Protein AF-A0A6G2D7X8-F1 (afdb_monomer)

Sequence (76 aa):
SPAGDVYGGQGKIGDGTLIRFYDPGHLLLPGMKDFLLTTAEEAGIKYQYYCGKGGTDAGAAHLKNGGDPSTTIGVC

Solvent-accessible surface area (backbone atoms only — not comparable to full-atom values): 4499 Å² total; per-residue (Å²): 92,64,75,80,64,51,85,87,82,57,74,49,69,89,56,38,37,31,44,41,51,37,30,88,54,37,72,48,46,69,69,60,50,52,52,53,51,52,52,27,60,78,68,71,49,54,61,36,70,34,79,51,90,40,92,50,70,29,38,60,42,34,71,36,98,88,54,38,92,53,64,50,79,39,67,96

Radius of gyration: 12.36 Å; Cα contacts (8 Å, |Δi|>4): 125; chains: 1; bounding box: 35×18×30 Å

Secondary structure (DSSP, 8-state):
-HHHH-SSSS--TTS-EEEEEEETTEE--HHHHHHHHHHHHHTT--EEEEE--S--HHHHHTTSTTT----EEE--

pLDDT: mean 88.18, std 11.17, range [54.38, 98.25]

Foldseek 3Di:
DCVVFDDPDFDDAPQFKEWECDEPLDHADPVNVVVVVVVCVVVVTGYGYDYGHDPDPRSVQLPPPVGDRDTDIGHD

InterPro domains:
  IPR008007 Peptidase M42 [PF05343] (7-76)
  IPR051464 Peptidase M42 aminopeptidase [PTHR32481] (9-76)

Structure (mmCIF, N/CA/C/O backbone):
data_AF-A0A6G2D7X8-F1
#
_entry.id   AF-A0A6G2D7X8-F1
#
loop_
_atom_site.group_PDB
_atom_site.id
_atom_site.type_symbol
_atom_site.label_atom_id
_atom_site.label_alt_id
_atom_site.label_comp_id
_atom_site.label_asym_id
_atom_site.label_entity_id
_atom_site.label_seq_id
_atom_site.pdbx_PDB_ins_code
_atom_site.Cartn_x
_atom_site.Cartn_y
_atom_site.Cartn_z
_atom_site.occupancy
_atom_site.B_iso_or_equiv
_atom_site.auth_seq_id
_atom_site.auth_comp_id
_atom_site.auth_asym_id
_atom_site.auth_atom_id
_atom_site.pdbx_PDB_model_num
ATOM 1 N N . SER A 1 1 ? -0.018 5.872 -9.276 1.00 60.38 1 SER A N 1
ATOM 2 C CA . SER A 1 1 ? -0.379 6.010 -7.841 1.00 60.38 1 SER A CA 1
ATOM 3 C C . SER A 1 1 ? -1.778 5.448 -7.662 1.00 60.38 1 SER A C 1
ATOM 5 O O . SER A 1 1 ? -2.500 5.431 -8.648 1.00 60.38 1 SER A O 1
ATOM 7 N N . PRO A 1 2 ? -2.207 4.986 -6.474 1.00 61.38 2 PRO A N 1
ATOM 8 C CA . PRO A 1 2 ? -3.518 4.342 -6.334 1.00 61.38 2 PRO A CA 1
ATOM 9 C C . PRO A 1 2 ? -4.682 5.146 -6.939 1.00 61.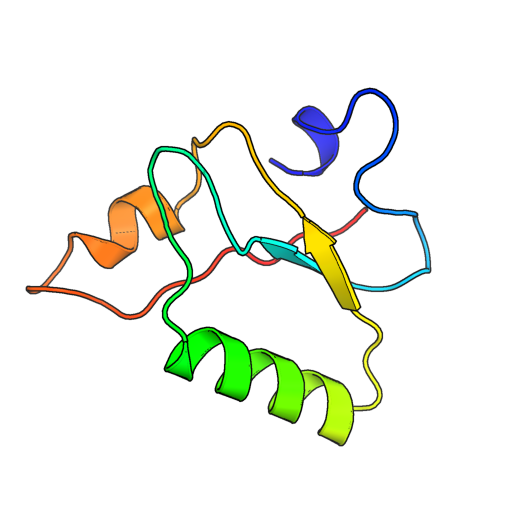38 2 PRO A C 1
ATOM 11 O O . PRO A 1 2 ? -5.459 4.595 -7.704 1.00 61.38 2 PRO A O 1
ATOM 14 N N . ALA A 1 3 ? -4.708 6.469 -6.765 1.00 65.31 3 ALA A N 1
ATOM 15 C CA . ALA A 1 3 ? -5.698 7.342 -7.407 1.00 65.31 3 ALA A CA 1
ATOM 16 C C . ALA A 1 3 ? -5.715 7.283 -8.955 1.00 65.31 3 ALA A C 1
ATOM 18 O O . ALA A 1 3 ? -6.772 7.414 -9.560 1.00 65.31 3 ALA A O 1
ATOM 19 N N . GLY A 1 4 ? -4.564 7.081 -9.606 1.00 63.16 4 GLY A N 1
ATOM 20 C CA . GLY A 1 4 ? -4.455 6.952 -11.068 1.00 63.16 4 GLY A CA 1
ATOM 21 C C . GLY A 1 4 ? -4.507 5.510 -11.587 1.00 63.16 4 GLY A C 1
ATOM 22 O O . GLY A 1 4 ? -4.665 5.287 -12.786 1.00 63.16 4 GLY A O 1
ATOM 23 N N . ASP A 1 5 ? -4.369 4.529 -10.699 1.00 65.25 5 ASP A N 1
ATOM 24 C CA . ASP A 1 5 ? -4.309 3.115 -11.055 1.00 65.25 5 ASP A CA 1
ATOM 25 C C . ASP A 1 5 ? -5.687 2.417 -10.911 1.00 65.25 5 ASP A C 1
ATOM 27 O O . ASP A 1 5 ? -5.900 1.348 -11.494 1.00 65.25 5 ASP A O 1
ATOM 31 N N . VAL A 1 6 ? -6.626 3.007 -10.155 1.00 59.03 6 VAL A N 1
ATOM 32 C CA . VAL A 1 6 ? -7.950 2.438 -9.847 1.00 59.03 6 VAL A CA 1
ATOM 33 C C . VAL A 1 6 ? -8.995 2.918 -10.861 1.00 59.03 6 VAL A C 1
ATOM 35 O O . VAL A 1 6 ? -9.735 3.866 -10.624 1.00 59.03 6 VAL A O 1
ATOM 38 N N . TYR A 1 7 ? -9.113 2.214 -11.986 1.00 54.38 7 TYR A N 1
ATOM 39 C CA . TYR A 1 7 ? -10.344 2.228 -12.783 1.00 54.38 7 TYR A CA 1
ATOM 40 C C . TYR A 1 7 ? -11.186 1.012 -12.379 1.00 54.38 7 TYR A C 1
ATOM 42 O O . TYR A 1 7 ? -10.952 -0.092 -12.861 1.00 54.38 7 TYR A O 1
ATOM 50 N N . GLY A 1 8 ? -12.143 1.209 -11.465 1.00 57.47 8 GLY A N 1
ATOM 51 C CA . GLY A 1 8 ? -13.249 0.262 -11.272 1.00 57.47 8 GLY A CA 1
ATOM 52 C C . GLY A 1 8 ? -13.151 -0.790 -10.157 1.00 57.47 8 GLY A C 1
ATOM 53 O O . GLY A 1 8 ? -13.847 -1.793 -10.271 1.00 57.47 8 GLY A O 1
ATOM 54 N N . GLY A 1 9 ? -12.385 -0.585 -9.073 1.00 65.06 9 GLY A N 1
ATOM 55 C CA . GLY A 1 9 ? -12.649 -1.340 -7.827 1.00 65.06 9 GLY A CA 1
ATOM 56 C C . GLY A 1 9 ? -11.460 -1.870 -7.028 1.00 65.06 9 GLY A C 1
ATOM 57 O O . GLY A 1 9 ? -11.436 -3.047 -6.690 1.00 65.06 9 GLY A O 1
ATOM 58 N N . GLN A 1 10 ? -10.503 -1.021 -6.655 1.00 67.12 10 GLN A N 1
ATOM 59 C CA . GLN A 1 10 ? -9.493 -1.383 -5.654 1.00 67.12 10 GLN A CA 1
ATOM 60 C C . GLN A 1 10 ? -9.301 -0.225 -4.666 1.00 67.12 10 GLN A C 1
ATOM 62 O O . GLN A 1 10 ? -8.485 0.663 -4.894 1.00 67.12 10 GLN A O 1
ATOM 67 N N . GLY A 1 11 ? -10.087 -0.229 -3.589 1.00 78.50 11 GLY A N 1
ATOM 68 C CA . GLY A 1 11 ? -10.105 0.821 -2.568 1.00 78.50 11 GLY A CA 1
ATOM 69 C C . GLY A 1 11 ? -11.312 1.757 -2.663 1.00 78.50 11 GLY A C 1
ATOM 70 O O . GLY A 1 11 ? -11.805 2.054 -3.753 1.00 78.50 11 GLY A O 1
ATOM 71 N N . LYS A 1 12 ? -11.799 2.210 -1.504 1.00 85.88 12 LYS A N 1
ATOM 72 C CA . LYS A 1 12 ? -12.920 3.146 -1.359 1.00 85.88 12 LYS A CA 1
ATOM 73 C C . LYS A 1 12 ? -12.571 4.289 -0.404 1.00 85.88 12 LYS A C 1
ATOM 75 O O . LYS A 1 12 ? -11.961 4.074 0.646 1.00 85.88 12 LYS A O 1
ATOM 80 N N . ILE A 1 13 ? -12.994 5.503 -0.764 1.00 86.44 13 ILE A N 1
ATOM 81 C CA . ILE A 1 13 ? -12.864 6.699 0.081 1.00 86.44 13 ILE A CA 1
ATOM 82 C C . ILE A 1 13 ? -13.548 6.444 1.429 1.00 86.44 13 ILE A C 1
ATOM 84 O O . ILE A 1 13 ? -14.690 5.986 1.477 1.00 86.44 13 ILE A O 1
ATOM 88 N N . GLY A 1 14 ? -12.848 6.758 2.520 1.00 88.94 14 GLY A N 1
ATOM 89 C CA . GLY A 1 14 ? -13.351 6.612 3.891 1.00 88.94 14 GLY A CA 1
ATOM 90 C C . GLY A 1 14 ? -13.201 5.216 4.506 1.00 88.94 14 GLY A C 1
ATOM 91 O O . GLY A 1 14 ? -13.379 5.072 5.716 1.00 88.94 14 GLY A O 1
ATOM 92 N N . ASP A 1 15 ? -12.801 4.208 3.726 1.00 90.56 15 ASP A N 1
ATOM 93 C CA . ASP A 1 15 ? -12.601 2.839 4.223 1.00 90.56 15 ASP A CA 1
ATOM 94 C C . ASP A 1 15 ? -11.150 2.575 4.675 1.00 90.56 15 ASP A C 1
ATOM 96 O O . ASP A 1 15 ? -10.799 1.457 5.040 1.00 90.56 15 ASP A O 1
ATOM 100 N N . GLY A 1 16 ? -10.318 3.620 4.724 1.00 92.19 16 GLY A N 1
ATOM 101 C CA . GLY A 1 16 ? -8.962 3.562 5.261 1.00 92.19 16 GLY A CA 1
ATOM 102 C C . GLY A 1 16 ? -7.865 3.608 4.205 1.00 92.19 16 GLY A C 1
ATOM 103 O O . GLY A 1 16 ? -8.125 3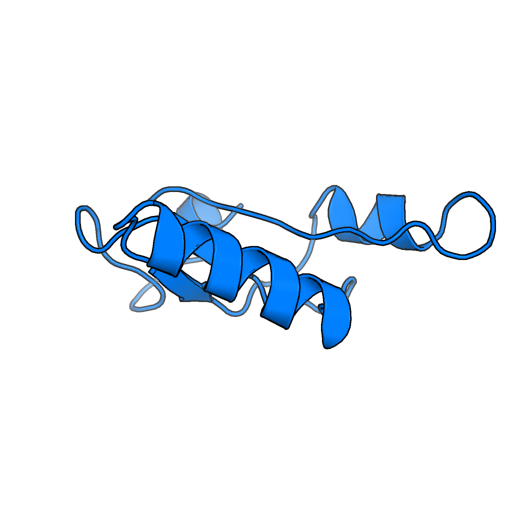.758 3.011 1.00 92.19 16 GLY A O 1
ATOM 104 N N . THR A 1 17 ? -6.621 3.499 4.662 1.00 92.69 17 THR A N 1
ATOM 105 C CA . THR A 1 17 ? -5.441 3.607 3.798 1.00 92.69 17 THR A CA 1
ATOM 106 C C . THR A 1 17 ? -5.243 2.367 2.927 1.00 92.69 17 THR A C 1
ATOM 108 O O . THR A 1 17 ? -5.562 1.254 3.335 1.00 92.69 17 THR A O 1
ATOM 111 N N . LEU A 1 18 ? -4.700 2.539 1.723 1.00 91.94 18 LEU A N 1
ATOM 112 C CA . LEU A 1 18 ? -4.373 1.426 0.840 1.00 91.94 18 LEU A CA 1
ATOM 113 C C . LEU A 1 18 ? -2.974 0.894 1.133 1.00 91.94 18 LEU A C 1
ATOM 115 O O . LEU A 1 18 ? -1.983 1.590 0.917 1.00 91.94 18 LEU A O 1
ATOM 119 N N . ILE A 1 19 ? -2.898 -0.368 1.533 1.00 93.19 19 ILE A N 1
ATOM 120 C CA . ILE A 1 19 ? -1.657 -1.125 1.635 1.00 93.1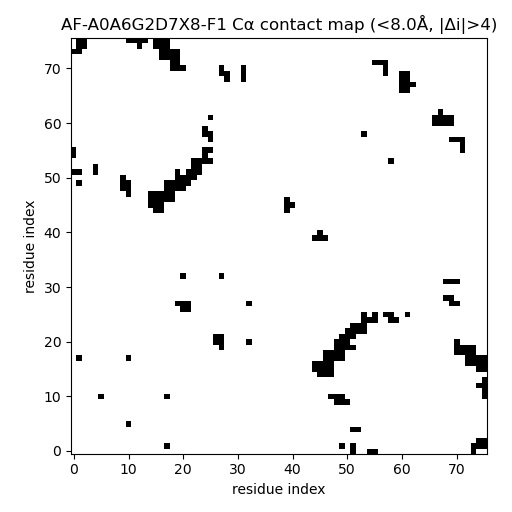9 19 ILE A CA 1
ATOM 121 C C . ILE A 1 19 ? -1.438 -1.840 0.306 1.00 93.19 19 ILE A C 1
ATOM 123 O O . ILE A 1 19 ? -2.164 -2.773 -0.059 1.00 93.19 19 ILE A O 1
ATOM 127 N N . ARG A 1 20 ? -0.412 -1.403 -0.428 1.00 91.38 20 ARG A N 1
ATOM 128 C CA . ARG A 1 20 ? -0.010 -2.072 -1.660 1.00 91.38 20 ARG A CA 1
ATOM 129 C C . ARG A 1 20 ? 0.836 -3.293 -1.331 1.00 91.38 20 ARG A C 1
ATOM 131 O O . ARG A 1 20 ? 1.985 -3.158 -0.919 1.00 91.38 20 ARG A O 1
ATOM 138 N N . PHE A 1 21 ? 0.284 -4.478 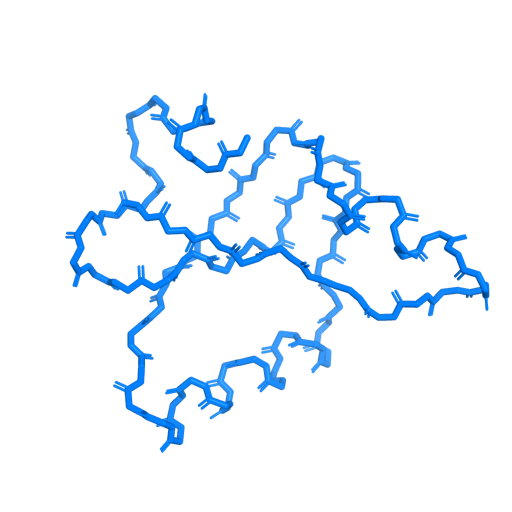-1.557 1.00 90.62 21 PHE A N 1
ATOM 139 C CA . PHE A 1 21 ? 1.011 -5.727 -1.318 1.00 90.62 21 PHE A CA 1
ATOM 140 C C . PHE A 1 21 ? 1.783 -6.213 -2.551 1.00 90.62 21 PHE A C 1
ATOM 142 O O . PHE A 1 21 ? 2.759 -6.948 -2.409 1.00 90.62 21 PHE A O 1
ATOM 149 N N . TYR A 1 22 ? 1.374 -5.789 -3.748 1.00 91.12 22 TYR A N 1
ATOM 150 C CA . TYR A 1 22 ? 2.007 -6.184 -5.000 1.00 91.12 22 TYR A CA 1
ATOM 151 C C . TYR A 1 22 ? 1.917 -5.090 -6.068 1.00 91.12 22 TYR A C 1
ATOM 153 O O . TYR A 1 22 ? 0.877 -4.448 -6.252 1.00 91.12 22 TYR A O 1
ATOM 161 N N . ASP A 1 23 ? 3.007 -4.944 -6.814 1.00 89.19 23 ASP A N 1
ATOM 162 C CA . ASP A 1 23 ? 3.034 -4.473 -8.192 1.00 89.19 23 ASP A CA 1
ATOM 163 C C . ASP A 1 23 ? 4.220 -5.115 -8.955 1.00 89.19 23 ASP A C 1
ATOM 165 O O . ASP A 1 23 ? 5.052 -5.778 -8.330 1.00 89.19 23 ASP A O 1
ATOM 169 N N . PRO A 1 24 ? 4.334 -4.961 -10.291 1.00 91.81 24 PRO A N 1
ATOM 170 C CA . PRO A 1 24 ? 5.401 -5.600 -11.068 1.00 91.81 24 PRO A CA 1
ATOM 171 C C . PRO A 1 24 ? 6.833 -5.258 -10.633 1.00 91.81 24 PRO A C 1
ATOM 173 O O . PRO A 1 24 ? 7.754 -5.989 -10.988 1.00 91.81 24 PRO A O 1
ATOM 176 N N . GLY A 1 25 ? 7.032 -4.151 -9.911 1.00 92.06 25 GLY A N 1
ATOM 177 C CA . GLY A 1 25 ? 8.335 -3.702 -9.434 1.00 92.06 25 GLY A CA 1
ATOM 178 C C . GLY A 1 25 ? 8.541 -3.864 -7.931 1.00 92.06 25 GLY A C 1
ATOM 179 O O . GLY A 1 25 ? 9.631 -3.561 -7.469 1.00 92.06 25 GLY A O 1
ATOM 180 N N . HIS A 1 26 ? 7.541 -4.294 -7.158 1.00 94.12 26 HIS A N 1
ATOM 181 C CA . HIS A 1 26 ? 7.656 -4.418 -5.706 1.00 94.12 26 HIS A CA 1
ATOM 182 C C . HIS A 1 26 ? 6.673 -5.450 -5.135 1.00 94.12 26 HIS A C 1
ATOM 184 O O . HIS A 1 26 ? 5.454 -5.322 -5.283 1.00 94.12 26 HIS A O 1
ATOM 190 N N . LEU A 1 27 ? 7.200 -6.435 -4.404 1.00 94.25 27 LEU A N 1
ATOM 191 C CA . LEU A 1 27 ? 6.413 -7.370 -3.600 1.00 94.25 27 LEU A CA 1
ATOM 192 C C . LEU A 1 27 ? 6.631 -7.062 -2.120 1.00 94.25 27 LEU A C 1
ATOM 194 O O . LEU A 1 27 ? 7.765 -7.035 -1.646 1.00 94.25 27 LEU A O 1
ATOM 198 N N . LEU A 1 28 ? 5.541 -6.849 -1.385 1.00 94.50 28 LEU A N 1
ATOM 199 C CA . LEU A 1 28 ? 5.620 -6.518 0.030 1.00 94.50 28 LEU A CA 1
ATOM 200 C C . LEU A 1 28 ? 6.175 -7.701 0.834 1.00 94.50 28 LEU A C 1
ATOM 202 O O . LEU A 1 28 ? 5.618 -8.799 0.818 1.00 94.50 28 LEU A O 1
ATOM 206 N N . LEU A 1 29 ? 7.2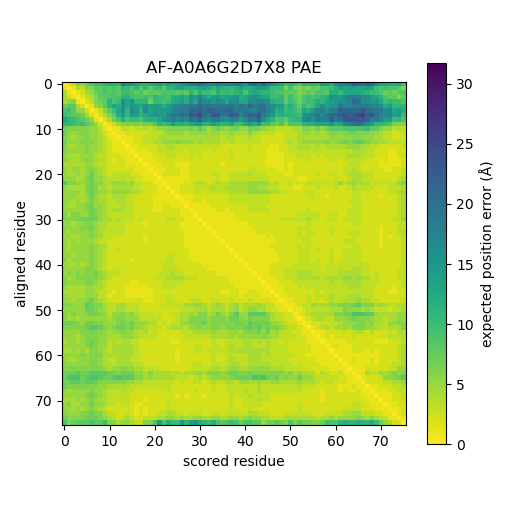58 -7.457 1.574 1.00 95.19 29 LEU A N 1
ATOM 207 C CA . LEU A 1 29 ? 7.853 -8.454 2.461 1.00 95.19 29 LEU A CA 1
ATOM 208 C C . LEU A 1 29 ? 6.858 -8.864 3.563 1.00 95.19 29 LEU A C 1
ATOM 210 O O . LEU A 1 29 ? 6.246 -7.979 4.169 1.00 95.19 29 LEU A O 1
ATOM 214 N N . PRO A 1 30 ? 6.738 -10.163 3.908 1.00 94.31 30 PRO A N 1
ATOM 215 C CA . PRO A 1 30 ? 5.815 -10.622 4.948 1.00 94.31 30 PRO A CA 1
ATOM 216 C C . PRO A 1 30 ? 5.995 -9.907 6.293 1.00 94.31 30 PRO A C 1
ATOM 218 O O . PRO A 1 30 ? 5.013 -9.450 6.866 1.00 94.31 30 PRO A O 1
ATOM 221 N N . GLY A 1 31 ? 7.241 -9.708 6.739 1.00 95.81 31 GLY A N 1
ATOM 222 C CA . GLY A 1 31 ? 7.519 -8.989 7.987 1.00 95.81 31 GLY A CA 1
ATOM 223 C C . GLY A 1 31 ? 7.126 -7.508 7.942 1.00 95.81 31 GLY A C 1
ATOM 224 O O . GLY A 1 31 ? 6.624 -6.979 8.928 1.00 95.81 31 GLY A O 1
ATOM 225 N N . MET A 1 32 ? 7.279 -6.845 6.789 1.00 95.62 32 MET A N 1
ATOM 226 C CA . MET A 1 32 ? 6.814 -5.463 6.608 1.00 95.62 32 MET A CA 1
ATOM 227 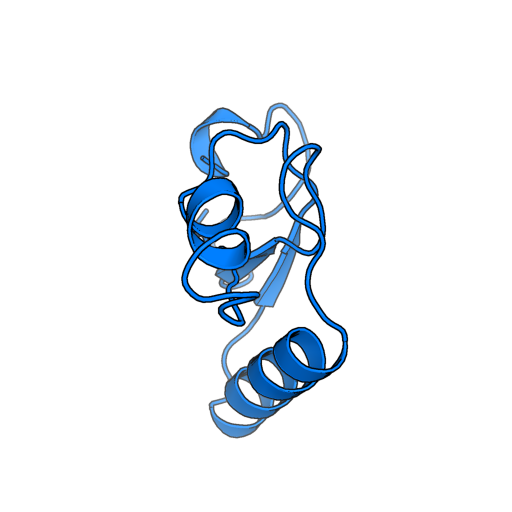C C . MET A 1 32 ? 5.283 -5.397 6.604 1.00 95.62 32 MET A C 1
ATOM 229 O O . MET A 1 32 ? 4.703 -4.486 7.184 1.00 95.62 32 MET A O 1
ATOM 233 N N . LYS A 1 33 ? 4.616 -6.381 5.990 1.00 94.69 33 LYS A N 1
ATOM 234 C CA . LYS A 1 33 ? 3.156 -6.504 6.037 1.00 94.69 33 LYS A CA 1
ATOM 235 C C . LYS A 1 33 ? 2.686 -6.647 7.486 1.00 94.69 33 LYS A C 1
ATOM 237 O O . LYS A 1 33 ? 1.850 -5.861 7.909 1.00 94.69 33 LYS A O 1
ATOM 242 N N . ASP A 1 34 ? 3.242 -7.588 8.2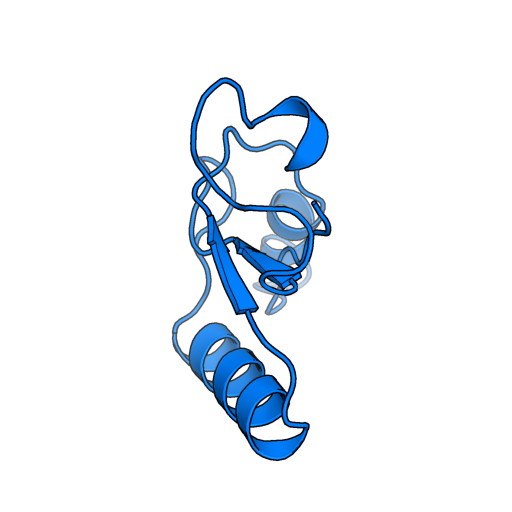44 1.00 96.25 34 ASP A N 1
ATOM 243 C CA . ASP A 1 34 ? 2.842 -7.807 9.639 1.00 96.25 34 ASP A CA 1
ATOM 244 C C . ASP A 1 34 ? 3.087 -6.553 10.497 1.00 96.25 34 ASP A C 1
ATOM 246 O O . ASP A 1 34 ? 2.197 -6.138 11.230 1.00 96.25 34 ASP A O 1
ATOM 250 N N . PHE A 1 35 ? 4.230 -5.873 10.331 1.00 96.75 35 PHE A N 1
ATOM 251 C CA . PHE A 1 35 ? 4.506 -4.598 11.004 1.00 96.75 35 PHE A CA 1
ATOM 252 C C . PHE A 1 35 ? 3.432 -3.532 10.725 1.00 96.75 35 PHE A C 1
ATOM 254 O O . PHE A 1 35 ? 2.932 -2.898 11.656 1.00 96.75 35 PHE A O 1
ATOM 261 N N . LEU A 1 36 ? 3.049 -3.343 9.458 1.00 95.94 36 LEU A N 1
ATOM 262 C CA . LEU A 1 36 ? 2.051 -2.343 9.067 1.00 95.94 36 LEU A CA 1
ATOM 263 C C . LEU A 1 36 ? 0.651 -2.674 9.588 1.00 95.94 36 LEU A C 1
ATOM 265 O O . LEU A 1 36 ? -0.046 -1.773 10.048 1.00 95.94 36 LEU A O 1
ATOM 269 N N . LEU A 1 37 ? 0.239 -3.943 9.505 1.00 95.69 37 LEU A N 1
ATOM 270 C CA . LEU A 1 37 ? -1.079 -4.381 9.964 1.00 95.69 37 LEU A CA 1
ATOM 271 C C . LEU A 1 37 ? -1.196 -4.246 11.481 1.00 95.69 37 LEU A C 1
ATOM 273 O O . LEU A 1 37 ? -2.132 -3.604 11.944 1.00 95.69 37 LEU A O 1
ATOM 277 N N . THR A 1 38 ? -0.204 -4.733 12.233 1.00 98.00 38 THR A N 1
ATOM 278 C CA . THR A 1 38 ? -0.162 -4.574 13.693 1.00 98.00 38 THR A CA 1
ATOM 279 C C . THR A 1 38 ? -0.204 -3.099 14.085 1.00 98.00 38 THR A C 1
ATOM 281 O O . THR A 1 38 ? -1.020 -2.709 14.912 1.00 98.00 38 THR A O 1
ATOM 284 N N . THR A 1 39 ? 0.600 -2.250 13.434 1.00 97.62 39 THR A N 1
ATOM 285 C CA . THR A 1 39 ? 0.599 -0.799 13.695 1.00 97.62 39 THR A CA 1
ATOM 286 C C . THR A 1 39 ? -0.778 -0.179 13.440 1.00 97.62 39 THR A C 1
ATOM 288 O O . THR A 1 39 ? -1.254 0.634 14.232 1.00 97.62 39 THR A O 1
ATOM 291 N N . ALA A 1 40 ? -1.434 -0.543 12.334 1.00 96.75 40 ALA A N 1
ATOM 292 C CA . ALA A 1 40 ? -2.756 -0.027 12.000 1.00 96.75 40 ALA A CA 1
ATOM 293 C C . ALA A 1 40 ? -3.826 -0.505 12.995 1.00 96.75 40 ALA A C 1
ATOM 295 O O . ALA A 1 40 ? -4.667 0.289 13.411 1.00 96.75 40 ALA A O 1
ATOM 296 N N . GLU A 1 41 ? -3.772 -1.772 13.406 1.00 97.31 41 GLU A N 1
ATOM 297 C CA . GLU A 1 41 ? -4.689 -2.373 14.377 1.00 97.31 41 GLU A CA 1
ATOM 298 C C . GLU A 1 41 ? -4.544 -1.741 15.765 1.00 97.31 41 GLU A C 1
ATOM 300 O O . GLU A 1 41 ? -5.543 -1.318 16.347 1.00 97.31 41 GLU A O 1
ATOM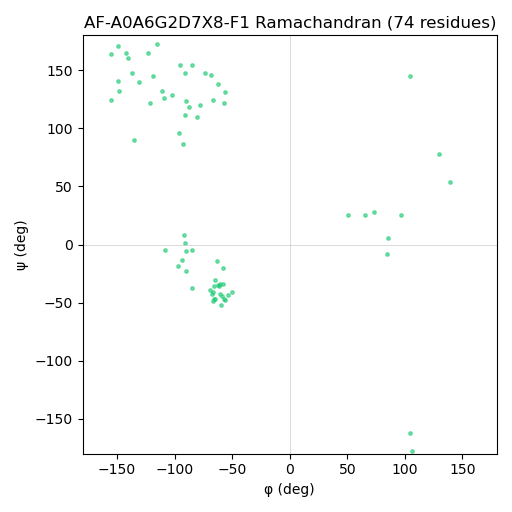 305 N N . GLU A 1 42 ? -3.313 -1.583 16.258 1.00 98.25 42 GLU A N 1
ATOM 306 C CA . GLU A 1 42 ? -3.018 -0.923 17.536 1.00 98.25 42 GLU A CA 1
ATOM 307 C C . GLU A 1 42 ? -3.454 0.550 17.546 1.00 98.25 42 GLU A C 1
ATOM 309 O O . GLU A 1 42 ? -3.929 1.055 18.564 1.00 98.25 42 GLU A O 1
ATOM 314 N N . ALA A 1 43 ? -3.344 1.237 16.406 1.00 97.31 43 ALA A N 1
ATOM 315 C CA . ALA A 1 43 ? -3.766 2.628 16.252 1.00 97.31 43 ALA A CA 1
ATOM 316 C C . ALA A 1 43 ? -5.264 2.799 15.923 1.00 97.31 43 ALA A C 1
ATOM 318 O O . ALA A 1 43 ? -5.742 3.932 15.832 1.00 97.31 43 ALA A O 1
ATOM 319 N N . GLY A 1 44 ? -6.015 1.712 15.705 1.00 96.81 44 GLY A N 1
ATOM 320 C CA . GLY A 1 44 ? -7.419 1.769 15.281 1.00 96.81 44 GLY A CA 1
ATOM 321 C C . GLY A 1 44 ? -7.630 2.368 13.881 1.00 96.81 44 GLY A C 1
ATOM 322 O O . GLY A 1 44 ? -8.692 2.924 13.589 1.00 96.81 44 GLY A O 1
ATOM 323 N N . ILE A 1 45 ? -6.623 2.285 13.009 1.00 96.06 45 ILE A N 1
ATOM 324 C CA . ILE A 1 45 ? -6.640 2.823 11.647 1.00 96.06 45 ILE A CA 1
ATOM 325 C C . ILE A 1 45 ? -7.162 1.755 10.685 1.00 96.06 45 ILE A C 1
ATOM 327 O O . ILE A 1 45 ? -6.601 0.669 10.559 1.00 96.06 45 ILE A O 1
ATOM 331 N N . LYS A 1 46 ? -8.223 2.082 9.942 1.00 95.81 46 LYS A N 1
ATOM 332 C CA . LYS A 1 46 ? -8.726 1.211 8.872 1.00 95.81 46 LYS A CA 1
ATOM 333 C C . LYS A 1 46 ? -7.730 1.149 7.713 1.00 95.81 46 LYS A C 1
ATOM 335 O O . LYS A 1 46 ? -7.114 2.158 7.355 1.00 95.81 46 LYS A O 1
ATOM 340 N N . TYR A 1 47 ? -7.647 -0.011 7.074 1.00 94.69 47 TYR A N 1
ATOM 341 C CA . TYR A 1 47 ? -6.815 -0.237 5.901 1.00 94.69 47 TYR A CA 1
ATOM 342 C C . TYR A 1 47 ? -7.520 -1.131 4.878 1.00 94.69 47 TYR A C 1
ATOM 344 O O . TYR A 1 47 ? -8.471 -1.848 5.184 1.00 94.69 47 TYR A O 1
ATOM 352 N N . GLN A 1 48 ? -7.038 -1.077 3.644 1.00 92.56 48 GLN A N 1
ATOM 353 C CA . GLN A 1 48 ? -7.559 -1.789 2.484 1.00 92.56 48 GLN A CA 1
ATOM 354 C C . GLN A 1 48 ? -6.383 -2.353 1.683 1.00 92.56 48 GLN A C 1
ATOM 356 O O . GLN A 1 48 ? -5.322 -1.733 1.624 1.00 92.56 48 GLN A O 1
ATOM 361 N N . TYR A 1 49 ? -6.554 -3.502 1.033 1.00 89.94 49 TYR A N 1
ATOM 362 C CA . TYR A 1 49 ? -5.513 -4.074 0.174 1.00 89.94 49 TYR A CA 1
ATOM 363 C C . TYR A 1 49 ? -5.648 -3.611 -1.268 1.00 89.94 49 TYR A C 1
ATOM 365 O O . TYR A 1 49 ? -6.749 -3.396 -1.775 1.00 89.94 49 TYR A O 1
ATOM 373 N N . TYR A 1 50 ? -4.505 -3.490 -1.933 1.00 86.88 50 TYR A N 1
ATOM 374 C CA . TYR A 1 50 ? -4.444 -2.939 -3.273 1.00 86.88 50 TYR A CA 1
ATOM 375 C C . TYR A 1 50 ? -3.308 -3.570 -4.104 1.00 86.88 50 TYR A C 1
ATOM 377 O O . TYR A 1 50 ? -2.163 -3.644 -3.653 1.00 86.88 50 TYR A O 1
ATOM 385 N N . CYS A 1 51 ? -3.621 -3.984 -5.335 1.00 87.00 51 CYS A N 1
ATOM 386 C CA . CYS A 1 51 ? -2.658 -4.392 -6.361 1.00 87.00 51 CYS A CA 1
ATOM 387 C C . CYS A 1 51 ? -2.472 -3.270 -7.377 1.00 87.00 51 CYS A C 1
ATOM 389 O O . CYS A 1 51 ? -3.445 -2.791 -7.963 1.00 87.00 51 CYS A O 1
ATOM 391 N N . GLY A 1 52 ? -1.221 -2.900 -7.650 1.00 84.94 52 GLY A N 1
ATOM 392 C CA . GLY A 1 52 ? -0.925 -1.820 -8.582 1.00 84.94 52 GLY A CA 1
ATOM 393 C C . GLY A 1 52 ? -0.185 -2.206 -9.840 1.00 84.94 52 GLY A C 1
ATOM 394 O O . GLY A 1 52 ? 0.290 -3.322 -10.005 1.00 84.94 52 GLY A O 1
ATOM 395 N N . LYS A 1 53 ? -0.079 -1.225 -10.739 1.00 86.38 53 LYS A N 1
ATOM 396 C CA . LYS A 1 53 ? 0.575 -1.373 -12.046 1.00 86.38 53 LYS A CA 1
ATOM 397 C C . LYS A 1 53 ? 2.071 -1.031 -12.033 1.00 86.38 53 LYS A C 1
ATOM 399 O O . LYS A 1 53 ? 2.713 -1.100 -13.073 1.00 86.38 53 LYS A O 1
ATOM 404 N N . GLY A 1 54 ? 2.624 -0.680 -10.873 1.00 87.19 54 GLY A N 1
ATOM 405 C CA . GLY A 1 54 ? 4.030 -0.303 -10.698 1.00 87.19 54 GLY A CA 1
ATOM 406 C C . GLY A 1 54 ? 4.232 1.200 -10.520 1.00 87.19 54 GLY A C 1
ATOM 407 O O . GLY A 1 54 ? 3.291 1.926 -10.187 1.00 87.19 54 GLY A O 1
ATOM 408 N N . GLY A 1 55 ? 5.476 1.644 -10.726 1.00 85.44 55 GLY A N 1
ATOM 409 C CA . GLY A 1 55 ? 5.864 3.059 -10.685 1.00 85.44 55 GLY A CA 1
ATOM 410 C C . GLY A 1 55 ? 5.899 3.663 -9.280 1.00 85.44 55 GLY A C 1
ATOM 411 O O . GLY A 1 55 ? 5.636 4.852 -9.125 1.00 85.44 55 GLY A O 1
ATOM 412 N N . THR A 1 56 ? 6.148 2.842 -8.260 1.00 88.75 56 THR A N 1
ATOM 413 C CA . THR A 1 56 ? 6.221 3.273 -6.861 1.00 88.75 56 THR A CA 1
ATOM 414 C C . THR A 1 56 ? 7.656 3.550 -6.431 1.00 88.75 56 THR A C 1
ATOM 416 O O . THR A 1 56 ? 8.598 2.939 -6.940 1.00 88.75 56 THR A O 1
ATOM 419 N N . ASP A 1 57 ? 7.818 4.410 -5.424 1.00 89.56 57 ASP A N 1
ATOM 420 C CA . ASP A 1 57 ? 9.125 4.656 -4.806 1.00 89.56 57 ASP A CA 1
ATOM 421 C C . ASP A 1 57 ? 9.662 3.398 -4.106 1.00 89.56 57 ASP A C 1
ATOM 423 O O . ASP A 1 57 ? 10.867 3.158 -4.106 1.00 89.56 57 ASP A O 1
ATOM 427 N N . ALA A 1 58 ? 8.774 2.534 -3.594 1.00 92.19 58 ALA A N 1
ATOM 428 C CA . ALA A 1 58 ? 9.139 1.238 -3.014 1.00 92.19 58 ALA A CA 1
ATOM 429 C C . ALA A 1 58 ? 9.810 0.303 -4.035 1.00 92.19 58 ALA A C 1
ATOM 431 O O . ALA A 1 58 ? 10.763 -0.407 -3.708 1.00 92.19 58 ALA A O 1
ATOM 432 N N . GLY A 1 59 ? 9.381 0.356 -5.301 1.00 92.44 59 GLY A N 1
ATOM 433 C CA . GLY A 1 59 ? 10.029 -0.375 -6.390 1.00 92.44 59 GLY A CA 1
ATOM 434 C C . GLY A 1 59 ? 11.493 0.025 -6.595 1.00 92.44 59 GLY A C 1
ATOM 435 O O . GLY A 1 59 ? 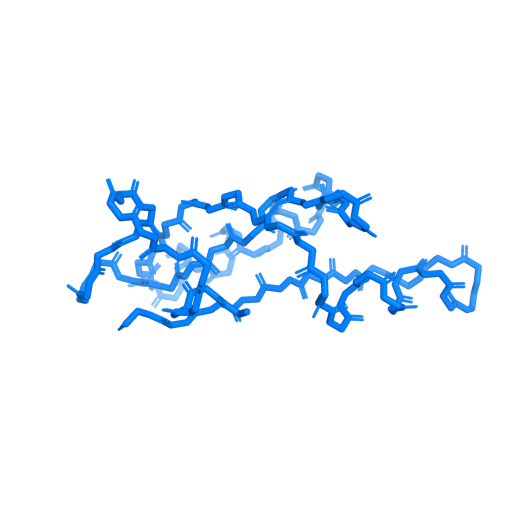12.325 -0.824 -6.890 1.00 92.44 59 GLY A O 1
ATOM 436 N N . ALA A 1 60 ? 11.847 1.290 -6.368 1.00 94.12 60 ALA A N 1
ATOM 437 C CA . ALA A 1 60 ? 13.242 1.725 -6.407 1.00 94.12 60 ALA A CA 1
ATOM 438 C C . ALA A 1 60 ? 13.971 1.494 -5.073 1.00 94.12 60 ALA A C 1
ATOM 440 O O . ALA A 1 60 ? 15.153 1.147 -5.081 1.00 94.12 60 ALA A O 1
ATOM 441 N N . ALA A 1 61 ? 13.284 1.696 -3.945 1.00 94.62 61 ALA A N 1
ATOM 442 C CA . ALA A 1 61 ? 13.858 1.640 -2.605 1.00 94.62 61 ALA A CA 1
ATOM 443 C C . ALA A 1 61 ? 14.334 0.232 -2.235 1.00 94.62 61 ALA A C 1
ATOM 445 O O . ALA A 1 61 ? 15.477 0.086 -1.818 1.00 94.62 61 ALA A O 1
ATOM 446 N N . HIS A 1 62 ? 13.531 -0.812 -2.475 1.00 94.62 62 HIS A N 1
ATOM 447 C CA . HIS A 1 62 ? 13.921 -2.178 -2.094 1.00 94.62 62 HIS A CA 1
ATOM 448 C C . HIS A 1 62 ? 15.168 -2.712 -2.814 1.00 94.62 62 HIS A C 1
ATOM 450 O O . HIS A 1 62 ? 15.743 -3.703 -2.380 1.00 94.62 62 HIS A O 1
ATOM 456 N N . LEU A 1 63 ? 15.611 -2.066 -3.897 1.00 94.69 63 LEU A N 1
ATOM 457 C CA . LEU A 1 63 ? 16.836 -2.418 -4.620 1.00 94.69 63 LEU A CA 1
ATOM 458 C C . LEU A 1 63 ? 18.079 -1.679 -4.095 1.00 94.69 63 LEU A C 1
ATOM 460 O O . LEU A 1 63 ? 19.188 -1.915 -4.577 1.00 94.69 63 LEU A O 1
ATOM 464 N N . LYS A 1 64 ? 17.923 -0.748 -3.148 1.00 95.88 64 LYS A N 1
ATOM 465 C CA . LYS A 1 64 ? 19.030 0.012 -2.553 1.00 95.88 64 LYS A CA 1
ATOM 466 C C . LYS A 1 64 ? 19.667 -0.752 -1.396 1.00 95.88 64 LYS A C 1
ATOM 468 O O . LYS A 1 64 ? 19.042 -1.614 -0.791 1.00 95.88 64 LYS A O 1
ATOM 473 N N . ASN A 1 65 ? 20.944 -0.450 -1.147 1.00 94.06 65 ASN A N 1
ATOM 474 C CA . ASN A 1 65 ? 21.732 -0.906 0.007 1.00 94.06 65 ASN A CA 1
ATOM 475 C C . ASN A 1 65 ? 21.714 -2.426 0.288 1.00 94.06 65 ASN A C 1
ATOM 477 O O . ASN A 1 65 ? 21.955 -2.851 1.412 1.00 94.06 65 ASN A O 1
ATOM 481 N N . GLY A 1 66 ? 21.474 -3.255 -0.735 1.00 92.56 66 GLY A N 1
ATOM 482 C CA . GLY A 1 66 ? 21.388 -4.713 -0.589 1.00 92.56 66 GLY A CA 1
ATOM 483 C C . GLY A 1 66 ? 20.010 -5.239 -0.173 1.00 92.56 66 GLY A C 1
ATOM 484 O O . GLY A 1 66 ? 19.876 -6.441 0.036 1.00 92.56 66 GLY A O 1
ATOM 485 N N . GLY A 1 67 ? 18.997 -4.372 -0.093 1.00 92.06 67 GLY A N 1
ATOM 486 C CA . GLY A 1 67 ? 17.621 -4.741 0.218 1.00 92.06 67 GLY A CA 1
ATOM 487 C C . GLY A 1 67 ? 17.025 -3.896 1.336 1.00 92.06 67 GLY A C 1
ATOM 488 O O . GLY A 1 67 ? 16.913 -4.386 2.457 1.00 92.06 67 GLY A O 1
ATOM 489 N N . ASP A 1 68 ? 16.611 -2.661 1.044 1.00 94.38 68 ASP A N 1
ATOM 490 C CA . ASP A 1 68 ? 15.913 -1.827 2.030 1.00 94.38 68 ASP A CA 1
ATOM 491 C C . ASP A 1 68 ? 14.437 -2.259 2.162 1.00 94.38 68 ASP A C 1
ATOM 493 O O . ASP A 1 68 ? 13.679 -2.195 1.185 1.00 94.38 68 ASP A O 1
ATOM 497 N N . PRO A 1 69 ? 13.966 -2.677 3.354 1.00 93.94 69 PRO A N 1
ATOM 498 C CA . PRO A 1 69 ? 12.553 -2.964 3.564 1.00 93.94 69 PRO A CA 1
ATOM 499 C C . PRO A 1 69 ? 11.705 -1.737 3.220 1.00 93.94 69 PRO A C 1
ATOM 501 O O . PRO A 1 69 ? 11.877 -0.665 3.797 1.00 93.94 69 PRO A O 1
ATOM 504 N N . SER A 1 70 ? 10.775 -1.886 2.280 1.00 94.75 70 SER A N 1
ATOM 505 C CA . SER A 1 70 ? 9.961 -0.773 1.798 1.00 94.75 70 SER A CA 1
ATOM 506 C C . SER A 1 70 ? 8.523 -1.198 1.518 1.00 94.75 70 SER A C 1
ATOM 508 O O . SER A 1 70 ? 8.165 -2.377 1.528 1.00 94.75 70 SER A O 1
ATOM 510 N N . THR A 1 71 ? 7.656 -0.201 1.384 1.00 94.69 71 THR A N 1
ATOM 511 C CA . THR A 1 71 ? 6.224 -0.376 1.153 1.00 94.69 71 THR A CA 1
ATOM 512 C C . THR A 1 71 ? 5.667 0.857 0.453 1.00 94.69 71 THR A C 1
ATOM 514 O O . THR A 1 71 ? 6.295 1.914 0.434 1.00 94.69 71 THR A O 1
ATOM 517 N N . THR A 1 72 ? 4.472 0.735 -0.119 1.00 92.38 72 THR A N 1
ATOM 518 C CA . THR A 1 72 ? 3.707 1.872 -0.635 1.00 92.38 72 THR A CA 1
ATOM 519 C C . THR A 1 72 ? 2.364 1.933 0.069 1.00 92.38 72 THR A C 1
ATOM 521 O O . THR A 1 72 ? 1.569 0.994 -0.009 1.00 92.38 72 THR A O 1
ATOM 524 N N . ILE A 1 73 ? 2.113 3.069 0.713 1.00 91.88 73 ILE A N 1
ATOM 525 C CA . ILE A 1 73 ? 0.862 3.381 1.397 1.00 91.88 73 ILE A CA 1
ATOM 526 C C . ILE A 1 73 ? 0.154 4.484 0.609 1.00 91.88 73 ILE A C 1
ATOM 528 O O . ILE A 1 73 ? 0.776 5.465 0.203 1.00 91.88 73 ILE A O 1
ATOM 532 N N . GLY A 1 74 ? -1.136 4.299 0.346 1.00 88.75 74 GLY A N 1
ATOM 533 C CA . GLY A 1 74 ? -1.944 5.217 -0.448 1.00 88.75 74 GLY A CA 1
ATOM 534 C C . GLY A 1 74 ? -3.174 5.746 0.275 1.00 88.75 74 GLY A C 1
ATOM 535 O O . GLY A 1 74 ? -3.639 5.183 1.266 1.00 88.75 74 GLY A O 1
ATOM 536 N N . VAL A 1 75 ? -3.742 6.805 -0.287 1.00 85.00 75 VAL A N 1
ATOM 537 C CA . VAL A 1 75 ? -5.056 7.349 0.071 1.00 85.00 75 VAL A CA 1
ATOM 538 C C . VAL A 1 75 ? -5.977 7.280 -1.146 1.00 85.00 75 VAL A C 1
ATOM 540 O O . VAL A 1 75 ? -5.508 7.414 -2.281 1.00 85.00 75 VAL A O 1
ATOM 543 N N . CYS A 1 76 ? -7.260 7.021 -0.884 1.00 73.56 76 CYS A N 1
ATOM 544 C CA . CYS A 1 76 ? -8.360 7.097 -1.845 1.00 73.56 76 CYS A CA 1
ATOM 545 C C . CYS A 1 76 ? -9.089 8.423 -1.684 1.00 73.56 76 CYS A C 1
ATOM 547 O O . CYS A 1 76 ? -9.416 8.752 -0.519 1.00 73.56 76 CYS A O 1
#

Mean predicted aligned error: 4.33 Å

Organism: Streptococcus pneumoniae (NCBI:txid1313)

Nearest PDB structures (foldseek):
  3kl9-assembly1_I  TM=8.836E-01  e=5.142E-09  Streptococcus pneumoniae R6
  1ylo-assembly1_A  TM=9.310E-01  e=5.084E-05  Shigella flexneri 2a str. 2457T
  1xfo-assembly1_A  TM=9.024E-01  e=5.826E-05  Pyrococcus horikoshii
  2wyr-assembly1_L  TM=8.519E-01  e=1.091E-03  Pyrococcus horikoshii OT3
  2gre-assembly1_K  TM=7.517E-01  e=7.985E-02  Bacillus cereus